Protein AF-A0A917YW49-F1 (afdb_monomer_lite)

Sequence (57 aa):
MAALTVAICEDPWLTASDQVGTDPDWREILIPKGFGIAEYRIDRKNQQVLLTRIVLF

Organism: NCBI:txid2045107

Structure (mmCIF, N/CA/C/O backbone):
data_AF-A0A917YW49-F1
#
_entry.id   AF-A0A917YW49-F1
#
loop_
_atom_site.group_PDB
_atom_site.id
_atom_site.type_symbol
_atom_site.label_atom_id
_atom_site.label_alt_id
_atom_site.label_comp_id
_atom_site.label_asym_id
_atom_site.label_entity_id
_atom_site.label_seq_id
_atom_site.pdbx_PDB_ins_code
_atom_site.Cartn_x
_atom_site.Cartn_y
_atom_site.Cartn_z
_atom_site.occupancy
_atom_site.B_iso_or_equiv
_atom_site.auth_seq_id
_atom_site.auth_comp_id
_atom_site.auth_asym_id
_atom_site.auth_atom_id
_atom_site.pdbx_PDB_model_num
ATOM 1 N N . MET A 1 1 ? -4.874 -13.296 -11.799 1.00 55.25 1 MET A N 1
ATOM 2 C CA . MET A 1 1 ? -4.154 -12.042 -11.491 1.00 55.25 1 MET A CA 1
ATOM 3 C C . MET A 1 1 ? -5.210 -10.968 -11.303 1.00 55.25 1 MET A C 1
ATOM 5 O O . MET A 1 1 ? -5.910 -10.678 -12.265 1.00 55.25 1 MET A O 1
ATOM 9 N N . ALA A 1 2 ? -5.404 -10.472 -10.081 1.00 64.25 2 ALA A N 1
ATOM 10 C CA . ALA A 1 2 ? -6.283 -9.330 -9.843 1.00 64.25 2 ALA A CA 1
ATOM 11 C C . ALA A 1 2 ? -5.581 -8.040 -10.299 1.00 64.25 2 ALA A C 1
ATOM 13 O O . ALA A 1 2 ? -4.348 -7.976 -10.311 1.00 64.25 2 ALA A O 1
ATOM 14 N N . ALA A 1 3 ? -6.349 -7.024 -10.699 1.00 86.81 3 ALA A N 1
ATOM 15 C CA . ALA A 1 3 ? -5.793 -5.686 -10.877 1.00 86.81 3 ALA A CA 1
ATOM 16 C C . ALA A 1 3 ? -5.218 -5.199 -9.536 1.00 86.81 3 ALA A C 1
ATOM 18 O O . ALA A 1 3 ? -5.778 -5.508 -8.486 1.00 86.81 3 ALA A O 1
ATOM 19 N N . LEU A 1 4 ? -4.122 -4.434 -9.562 1.00 89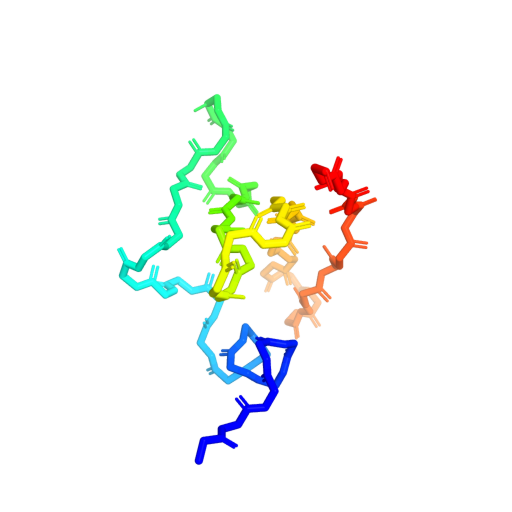.12 4 LEU A N 1
ATOM 20 C CA . LEU A 1 4 ? -3.439 -3.961 -8.349 1.00 89.12 4 LEU A CA 1
ATOM 21 C C . LEU A 1 4 ? -4.398 -3.267 -7.369 1.00 89.12 4 LEU A C 1
ATOM 23 O O . LEU A 1 4 ? -4.325 -3.496 -6.171 1.00 89.12 4 LEU A O 1
ATOM 27 N N . THR A 1 5 ? -5.338 -2.475 -7.883 1.00 89.25 5 THR A N 1
ATOM 28 C CA . THR A 1 5 ? -6.357 -1.799 -7.071 1.00 89.25 5 THR A CA 1
ATOM 29 C C . THR A 1 5 ? -7.263 -2.773 -6.321 1.00 89.25 5 THR A C 1
ATOM 31 O O . THR A 1 5 ? -7.592 -2.519 -5.170 1.00 89.25 5 THR A O 1
ATOM 34 N N . VAL A 1 6 ? -7.630 -3.902 -6.933 1.00 91.44 6 VAL A N 1
ATOM 35 C CA . VAL A 1 6 ? -8.414 -4.953 -6.267 1.00 91.44 6 VAL A CA 1
ATOM 36 C C . VAL A 1 6 ? -7.579 -5.620 -5.179 1.00 91.44 6 VAL A C 1
ATOM 38 O O . VAL A 1 6 ? -8.068 -5.770 -4.068 1.00 91.44 6 VAL A O 1
ATOM 41 N N . ALA A 1 7 ? -6.309 -5.930 -5.461 1.00 93.69 7 ALA A N 1
ATOM 42 C CA . ALA A 1 7 ? -5.411 -6.523 -4.470 1.00 93.69 7 ALA A CA 1
ATOM 43 C C . ALA A 1 7 ? -5.224 -5.619 -3.238 1.00 93.69 7 ALA A C 1
ATOM 45 O O . ALA A 1 7 ? -5.268 -6.110 -2.118 1.00 93.69 7 ALA A O 1
ATOM 46 N N . ILE A 1 8 ? -5.085 -4.301 -3.433 1.00 94.06 8 ILE A N 1
ATOM 47 C CA . ILE A 1 8 ? -4.999 -3.334 -2.326 1.00 94.06 8 ILE A CA 1
ATOM 48 C C . ILE A 1 8 ? -6.311 -3.295 -1.521 1.00 94.06 8 ILE A C 1
ATOM 50 O O . ILE A 1 8 ? -6.281 -3.165 -0.301 1.00 94.06 8 ILE A O 1
ATOM 54 N N . CYS A 1 9 ? -7.470 -3.394 -2.180 1.00 91.81 9 CYS A N 1
ATOM 55 C CA . CYS A 1 9 ? -8.759 -3.430 -1.485 1.00 91.81 9 CYS A CA 1
ATOM 56 C C . CYS A 1 9 ? -8.974 -4.727 -0.686 1.00 91.81 9 CYS A C 1
ATOM 58 O O . CYS A 1 9 ? -9.635 -4.688 0.348 1.00 91.81 9 CYS A O 1
ATOM 60 N N . GLU A 1 10 ? -8.461 -5.861 -1.169 1.00 93.06 10 GLU A N 1
ATOM 61 C CA . GLU A 1 10 ? -8.543 -7.157 -0.481 1.00 93.06 10 GLU A CA 1
ATOM 62 C C . GLU A 1 10 ? -7.591 -7.229 0.722 1.00 93.06 10 GLU A C 1
ATOM 64 O O . GLU A 1 10 ? -7.982 -7.709 1.785 1.00 93.06 10 GLU A O 1
ATOM 69 N N . ASP A 1 11 ? -6.364 -6.723 0.566 1.00 95.12 11 ASP A N 1
ATOM 70 C CA . ASP A 1 11 ? -5.363 -6.608 1.627 1.00 95.12 11 ASP A CA 1
ATOM 71 C C . ASP A 1 11 ? -4.584 -5.286 1.484 1.00 95.12 11 ASP A C 1
ATOM 73 O O . ASP A 1 11 ? -3.690 -5.179 0.645 1.00 95.12 11 ASP A O 1
ATOM 77 N N . PRO A 1 12 ? -4.866 -4.267 2.313 1.00 94.81 12 PRO A N 1
ATOM 78 C CA . PRO A 1 12 ? -4.163 -2.988 2.245 1.00 94.81 12 PRO A CA 1
ATOM 79 C C . PRO A 1 12 ? -2.695 -3.062 2.693 1.00 94.81 12 PRO A C 1
ATOM 81 O O . PRO A 1 12 ? -1.928 -2.134 2.427 1.00 94.81 12 PRO A O 1
ATOM 84 N N . TRP A 1 13 ? -2.287 -4.137 3.374 1.00 95.69 13 TRP A N 1
ATOM 85 C CA . TRP A 1 13 ? -0.940 -4.344 3.913 1.00 95.69 13 TRP A CA 1
ATOM 86 C C . TRP A 1 13 ? -0.128 -5.336 3.075 1.00 95.69 13 TRP A C 1
ATOM 88 O O . TRP A 1 13 ? 0.678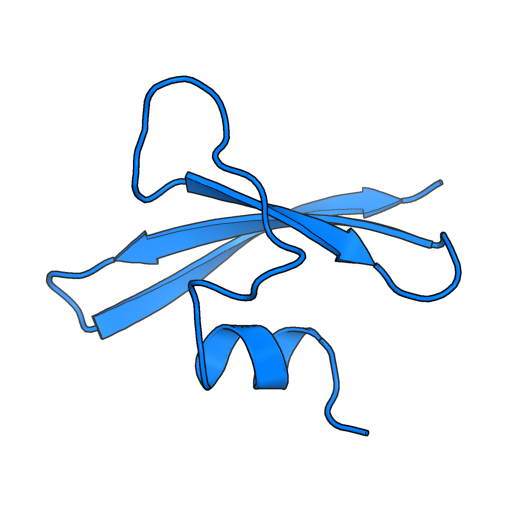 -6.093 3.621 1.00 95.69 13 TRP A O 1
ATOM 98 N N . LEU A 1 14 ? -0.298 -5.300 1.746 1.00 94.94 14 LEU A N 1
ATOM 99 C CA . LEU A 1 14 ? 0.458 -6.130 0.805 1.00 94.94 14 LEU A CA 1
ATOM 100 C C . LEU A 1 14 ? 1.944 -6.173 1.171 1.00 94.94 14 LEU A C 1
ATOM 102 O O . LEU A 1 14 ? 2.557 -5.139 1.430 1.00 94.94 14 LEU A O 1
ATOM 106 N N . THR A 1 15 ? 2.556 -7.355 1.111 1.00 94.06 15 THR A N 1
ATOM 107 C CA . THR A 1 15 ? 3.985 -7.540 1.427 1.00 94.06 15 THR A CA 1
ATOM 108 C C . THR A 1 15 ? 4.910 -6.676 0.566 1.00 94.06 15 THR A C 1
ATOM 110 O O . THR A 1 15 ? 5.993 -6.317 1.004 1.00 94.06 15 THR A O 1
ATOM 113 N N . ALA A 1 16 ? 4.484 -6.346 -0.654 1.00 92.44 16 ALA A N 1
ATOM 114 C CA . ALA A 1 16 ? 5.217 -5.477 -1.571 1.00 92.44 16 ALA A CA 1
ATOM 115 C C . ALA A 1 16 ? 4.905 -3.978 -1.385 1.00 92.44 16 ALA A C 1
ATOM 117 O O . ALA A 1 16 ? 5.363 -3.173 -2.192 1.00 92.44 16 ALA A O 1
ATOM 118 N N . SER A 1 17 ? 4.082 -3.617 -0.394 1.00 95.62 17 SER A N 1
ATOM 119 C CA . SER A 1 17 ? 3.802 -2.226 -0.037 1.00 95.62 17 SER A CA 1
ATOM 120 C C . SER A 1 17 ? 4.717 -1.759 1.089 1.00 95.62 17 SER A C 1
ATOM 122 O O . SER A 1 17 ? 4.850 -2.436 2.113 1.00 95.62 17 SER A O 1
ATOM 124 N N . ASP A 1 18 ? 5.281 -0.571 0.924 1.00 96.75 18 ASP A N 1
ATOM 125 C CA . ASP A 1 18 ? 6.153 0.070 1.899 1.00 96.75 18 ASP A CA 1
ATOM 126 C C . ASP A 1 18 ? 5.419 1.201 2.622 1.00 96.75 18 ASP A C 1
ATOM 128 O O . ASP A 1 18 ? 4.507 1.827 2.080 1.00 96.75 18 ASP A O 1
ATOM 132 N N . GLN A 1 19 ? 5.796 1.455 3.877 1.00 97.06 19 GLN A N 1
ATOM 133 C CA . GLN A 1 19 ? 5.270 2.585 4.643 1.00 97.06 19 GLN A CA 1
ATOM 134 C C . GLN A 1 19 ? 5.907 3.891 4.160 1.00 97.06 19 GLN A C 1
ATOM 136 O O . GLN A 1 19 ? 7.131 4.006 4.092 1.00 97.06 19 GLN A O 1
ATOM 141 N N . VAL A 1 20 ? 5.081 4.909 3.931 1.00 95.62 20 VAL A N 1
ATOM 142 C CA . VAL A 1 20 ? 5.543 6.244 3.547 1.00 95.62 20 VAL A CA 1
ATOM 143 C C . VAL A 1 20 ? 5.784 7.090 4.797 1.00 95.62 20 VAL A C 1
ATOM 145 O O . VAL A 1 20 ? 4.861 7.485 5.515 1.00 95.62 20 VAL A O 1
ATOM 148 N N . GLY A 1 21 ? 7.054 7.401 5.060 1.00 92.81 21 GLY A N 1
ATOM 149 C CA . GLY A 1 21 ? 7.457 8.236 6.192 1.00 92.81 21 GLY A CA 1
ATOM 150 C C . GLY A 1 21 ? 7.083 7.616 7.543 1.00 92.81 21 GLY A C 1
ATOM 151 O O . GLY A 1 21 ? 7.315 6.435 7.786 1.00 92.81 21 GLY A O 1
ATOM 152 N N . THR A 1 22 ? 6.521 8.417 8.452 1.00 95.69 22 THR A N 1
ATOM 153 C CA . THR A 1 22 ? 6.148 7.973 9.811 1.00 95.69 22 THR A CA 1
ATOM 154 C C . THR A 1 22 ? 4.660 7.660 9.973 1.00 95.69 22 THR A C 1
ATOM 156 O O . THR A 1 22 ? 4.237 7.34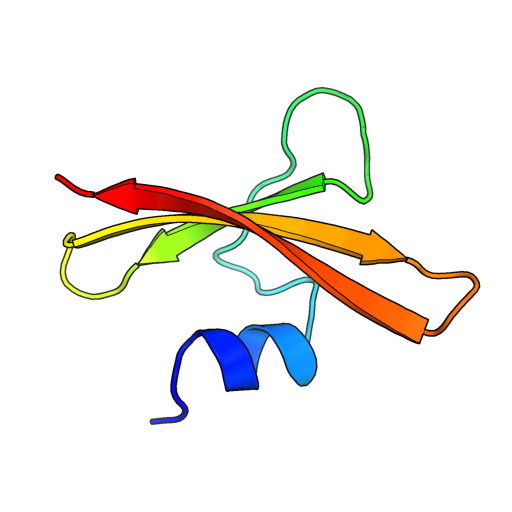6 11.083 1.00 95.69 22 THR A O 1
ATOM 159 N N . ASP A 1 23 ? 3.856 7.789 8.914 1.00 94.88 23 ASP A N 1
ATOM 160 C CA . ASP A 1 23 ? 2.418 7.514 8.961 1.00 94.88 23 ASP A CA 1
ATOM 161 C C . ASP A 1 23 ? 2.180 6.011 8.707 1.00 94.88 23 ASP A C 1
ATOM 163 O O . ASP A 1 23 ? 2.402 5.551 7.587 1.00 94.88 23 ASP A O 1
ATOM 167 N N . PRO A 1 24 ? 1.744 5.223 9.711 1.00 93.81 24 PRO A N 1
ATOM 168 C CA . PRO A 1 24 ? 1.594 3.771 9.572 1.00 93.81 24 PRO A CA 1
ATOM 169 C C . PRO A 1 24 ? 0.485 3.359 8.593 1.00 93.81 24 PRO A C 1
ATOM 171 O O . PRO A 1 24 ? 0.412 2.187 8.207 1.00 93.81 24 PRO A O 1
ATOM 174 N N . ASP A 1 25 ? -0.381 4.303 8.222 1.00 96.88 25 ASP A N 1
ATOM 175 C CA . ASP A 1 25 ? -1.519 4.099 7.334 1.00 96.88 25 ASP A CA 1
ATOM 176 C C . ASP A 1 25 ? -1.275 4.622 5.920 1.00 96.88 25 ASP A C 1
ATOM 178 O O . ASP A 1 25 ? -2.116 4.415 5.045 1.00 96.88 25 ASP A O 1
ATOM 182 N N . TRP A 1 26 ? -0.137 5.268 5.665 1.00 97.62 26 TRP A N 1
ATOM 183 C CA . TRP A 1 26 ? 0.249 5.699 4.328 1.00 97.62 26 TRP A CA 1
ATOM 184 C C . TRP A 1 26 ? 1.223 4.701 3.718 1.00 97.62 26 TRP A C 1
ATOM 186 O O . TRP A 1 26 ? 2.269 4.400 4.296 1.00 97.62 26 TRP A O 1
ATOM 196 N N . ARG A 1 27 ? 0.864 4.179 2.544 1.00 97.88 27 ARG A N 1
ATOM 197 C CA . ARG A 1 27 ? 1.630 3.160 1.838 1.00 97.88 27 ARG A CA 1
ATOM 198 C C . ARG A 1 27 ? 1.903 3.515 0.391 1.00 97.88 27 ARG A C 1
ATOM 200 O O . ARG A 1 27 ? 1.121 4.226 -0.239 1.00 97.88 27 ARG A O 1
ATOM 207 N N . GLU A 1 28 ? 2.988 2.967 -0.130 1.00 97.00 28 GLU A N 1
ATOM 208 C CA . GLU A 1 28 ? 3.328 2.988 -1.546 1.00 97.00 28 GLU A CA 1
ATOM 209 C C . GLU A 1 28 ? 3.609 1.577 -2.055 1.00 97.00 28 GLU A C 1
ATOM 211 O O . GLU A 1 28 ? 4.052 0.708 -1.311 1.00 97.00 28 GLU A O 1
ATOM 216 N N . ILE A 1 29 ? 3.313 1.329 -3.326 1.00 96.19 29 ILE A N 1
ATOM 217 C CA . ILE A 1 29 ? 3.588 0.052 -3.979 1.00 96.19 29 ILE A CA 1
ATOM 218 C C . ILE A 1 29 ? 3.968 0.275 -5.439 1.00 96.19 29 ILE A C 1
ATOM 220 O O . ILE A 1 29 ? 3.383 1.106 -6.142 1.00 96.19 29 ILE A O 1
ATOM 224 N N . LEU A 1 30 ? 4.943 -0.498 -5.913 1.00 95.25 30 LEU A N 1
ATOM 225 C CA . LEU A 1 30 ? 5.327 -0.497 -7.319 1.00 95.25 30 LEU A CA 1
ATOM 226 C C . LEU A 1 30 ? 4.197 -1.053 -8.186 1.00 95.25 30 LEU A C 1
ATOM 228 O O . LEU A 1 30 ? 3.685 -2.152 -7.959 1.00 95.25 30 LEU A O 1
ATOM 232 N N . ILE A 1 31 ? 3.853 -0.315 -9.239 1.00 92.44 31 ILE A N 1
ATOM 233 C CA . ILE A 1 31 ? 2.928 -0.797 -10.256 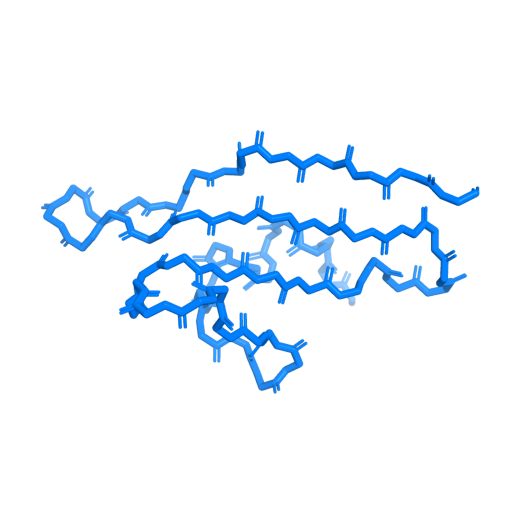1.00 92.44 31 ILE A CA 1
ATOM 234 C C . ILE A 1 31 ? 3.648 -1.898 -11.050 1.00 92.44 31 ILE A C 1
ATOM 236 O O . ILE A 1 31 ? 4.730 -1.650 -11.600 1.00 92.44 31 ILE A O 1
ATOM 240 N N . PRO A 1 32 ? 3.077 -3.119 -11.135 1.00 88.56 32 PRO A N 1
ATOM 241 C CA . PRO A 1 32 ? 3.706 -4.238 -11.822 1.00 88.56 32 PRO A CA 1
ATOM 242 C C . PRO A 1 32 ? 4.171 -3.880 -13.233 1.00 88.56 32 PRO A C 1
ATOM 244 O O . PRO A 1 32 ? 3.510 -3.118 -13.932 1.00 88.56 32 PRO A O 1
ATOM 247 N N . LYS A 1 33 ? 5.277 -4.499 -13.667 1.00 84.50 33 LYS A N 1
ATOM 248 C CA . LYS A 1 33 ? 5.972 -4.218 -14.941 1.00 84.50 33 LYS A CA 1
ATOM 249 C C . LYS A 1 33 ? 6.653 -2.841 -15.009 1.00 84.50 33 LYS A C 1
ATOM 251 O O . LYS A 1 33 ? 7.048 -2.427 -16.091 1.00 84.50 33 LYS A O 1
ATOM 256 N N . GLY A 1 34 ? 6.840 -2.178 -13.866 1.00 76.44 34 GLY A N 1
ATOM 257 C CA . GLY A 1 34 ? 7.639 -0.955 -13.772 1.00 76.44 34 GLY A CA 1
ATOM 258 C C . GLY A 1 34 ? 6.941 0.277 -14.338 1.00 76.44 34 GLY A C 1
ATOM 259 O O . GLY A 1 34 ? 7.610 1.175 -14.825 1.00 76.44 34 GLY A O 1
ATOM 260 N N . PHE A 1 35 ? 5.607 0.323 -14.295 1.00 86.31 35 PHE A N 1
ATOM 261 C CA . PHE A 1 35 ? 4.842 1.444 -14.852 1.00 86.31 35 PHE A CA 1
ATOM 262 C C . PHE A 1 35 ? 4.778 2.675 -13.942 1.00 86.31 35 PHE A C 1
ATOM 264 O O . PHE A 1 35 ? 4.257 3.706 -14.362 1.00 86.31 35 PHE A O 1
ATOM 271 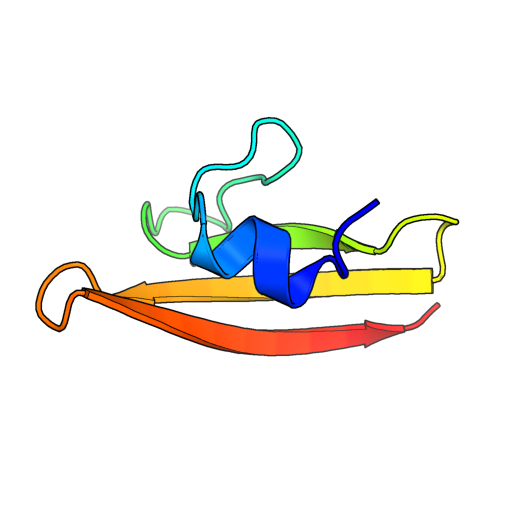N N . GLY A 1 36 ? 5.250 2.571 -12.699 1.00 93.31 36 GLY A N 1
ATOM 272 C CA . GLY A 1 36 ? 5.169 3.664 -11.741 1.00 93.31 36 GLY A CA 1
ATOM 273 C C . GLY A 1 36 ? 5.027 3.214 -10.292 1.00 93.31 36 GLY A C 1
ATOM 274 O O . GLY A 1 36 ? 5.259 2.051 -9.957 1.00 93.31 36 GLY A O 1
ATOM 275 N N . ILE A 1 37 ? 4.588 4.149 -9.454 1.00 95.19 37 ILE A N 1
ATOM 276 C CA . ILE A 1 37 ? 4.289 3.976 -8.029 1.00 95.19 37 ILE A CA 1
ATOM 277 C C . ILE A 1 37 ? 2.832 4.374 -7.785 1.00 95.19 37 ILE A C 1
ATOM 279 O O . ILE A 1 37 ? 2.367 5.403 -8.285 1.00 95.19 37 ILE A O 1
ATOM 283 N N . ALA A 1 38 ? 2.119 3.563 -7.008 1.00 95.62 38 ALA A N 1
ATOM 284 C CA . ALA A 1 38 ? 0.814 3.896 -6.460 1.00 95.62 38 ALA A CA 1
ATOM 285 C C . ALA A 1 38 ? 0.953 4.172 -4.960 1.00 95.62 38 ALA A C 1
ATOM 287 O O . ALA A 1 38 ? 1.386 3.300 -4.212 1.00 95.62 38 ALA A O 1
ATOM 288 N N . GLU A 1 39 ? 0.558 5.364 -4.526 1.00 96.81 39 GLU A N 1
ATOM 289 C CA . GLU A 1 39 ? 0.429 5.717 -3.116 1.00 96.81 39 GLU A CA 1
ATOM 290 C C . GLU A 1 39 ? -1.038 5.640 -2.694 1.00 96.81 39 GLU A C 1
ATOM 292 O O . GLU A 1 39 ? -1.943 6.067 -3.424 1.00 96.81 39 GLU A O 1
ATOM 297 N N . TYR A 1 40 ? -1.282 5.119 -1.498 1.00 97.19 40 TYR A N 1
ATOM 298 C CA . TYR A 1 40 ? -2.613 5.016 -0.924 1.00 97.19 40 TYR A CA 1
ATOM 299 C C . TYR A 1 40 ? -2.594 5.170 0.598 1.00 97.19 40 TYR A C 1
ATOM 301 O O . TYR A 1 40 ? -1.566 5.012 1.257 1.00 97.19 40 TYR A O 1
ATOM 309 N N . ARG A 1 41 ? -3.756 5.496 1.165 1.00 97.12 41 ARG A N 1
ATOM 310 C CA . ARG A 1 41 ? -3.984 5.594 2.608 1.00 97.12 41 ARG A CA 1
ATOM 311 C C . ARG A 1 41 ? -5.042 4.612 3.077 1.00 97.12 41 ARG A C 1
ATOM 313 O O . ARG A 1 41 ? -6.043 4.398 2.396 1.00 97.12 41 ARG A O 1
ATOM 320 N N . ILE A 1 42 ? -4.831 4.068 4.266 1.00 97.44 42 ILE A N 1
ATOM 321 C CA . ILE A 1 42 ? -5.737 3.140 4.931 1.00 97.44 42 ILE A CA 1
ATOM 322 C C . ILE A 1 42 ? -6.555 3.919 5.962 1.00 97.44 42 ILE A C 1
ATOM 324 O O . ILE A 1 42 ? -6.049 4.320 7.007 1.00 97.44 42 ILE A O 1
ATOM 328 N N . ASP A 1 43 ? -7.841 4.122 5.696 1.00 95.88 43 ASP A N 1
ATOM 329 C CA . ASP A 1 43 ? -8.770 4.659 6.685 1.00 95.88 43 ASP A CA 1
ATOM 330 C C . ASP A 1 43 ? -9.376 3.507 7.490 1.00 95.88 43 ASP A C 1
ATOM 332 O O . ASP A 1 43 ? -10.403 2.921 7.133 1.00 95.88 43 ASP A O 1
ATOM 336 N N . ARG A 1 44 ? -8.732 3.186 8.615 1.00 93.88 44 ARG A N 1
ATOM 337 C CA . ARG A 1 44 ? -9.186 2.120 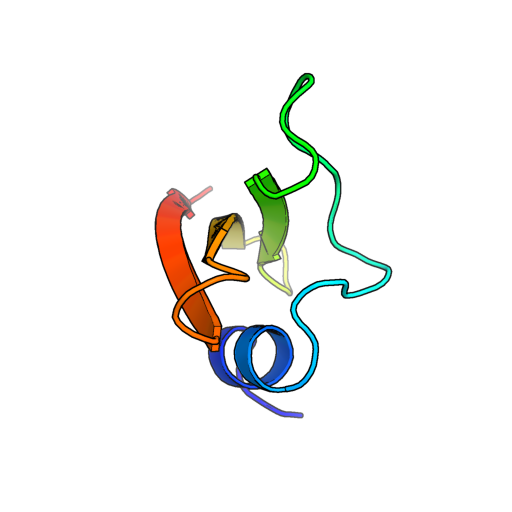9.520 1.00 93.88 44 ARG A CA 1
ATOM 338 C C . ARG A 1 44 ? -10.547 2.411 10.148 1.00 93.88 44 ARG A C 1
ATOM 340 O O . ARG A 1 44 ? -11.260 1.474 10.495 1.00 93.88 44 ARG A O 1
ATOM 347 N N . LYS A 1 45 ? -10.905 3.689 10.318 1.00 95.44 45 LYS A N 1
ATOM 348 C CA . LYS A 1 45 ? -12.158 4.096 10.964 1.00 95.44 45 LYS A CA 1
ATOM 349 C C . LYS A 1 45 ? -13.345 3.811 10.054 1.00 95.44 45 LYS A C 1
ATOM 351 O O . LYS A 1 45 ? -14.361 3.311 10.525 1.00 95.44 45 LYS A O 1
ATOM 356 N N . ASN A 1 46 ? -13.206 4.131 8.771 1.00 95.88 46 ASN A N 1
ATOM 357 C CA . ASN A 1 46 ? -14.264 3.937 7.783 1.00 95.88 46 ASN A CA 1
ATOM 358 C C . ASN A 1 46 ? -14.132 2.620 7.002 1.00 95.88 46 ASN A C 1
ATOM 360 O O . ASN A 1 46 ? -14.979 2.343 6.157 1.00 95.88 46 ASN A O 1
ATOM 364 N N . GLN A 1 47 ? -13.102 1.815 7.293 1.00 91.56 47 GLN A N 1
ATOM 365 C CA . GLN A 1 47 ? -12.770 0.568 6.594 1.00 91.56 47 GLN A CA 1
ATOM 366 C C . GLN A 1 47 ? -12.585 0.782 5.084 1.00 91.56 47 GLN A C 1
ATOM 368 O O . GLN A 1 47 ? -13.145 0.060 4.262 1.00 91.56 47 GLN A O 1
ATOM 373 N N . GLN A 1 48 ? -11.819 1.812 4.721 1.00 94.62 48 GLN A N 1
ATOM 374 C CA . GLN A 1 48 ? -11.610 2.226 3.333 1.00 94.62 48 GLN A CA 1
ATOM 375 C C . GLN A 1 48 ? -10.127 2.302 2.983 1.00 94.62 48 GLN A C 1
ATOM 377 O O . GLN A 1 48 ? -9.279 2.585 3.827 1.00 94.62 48 GLN A O 1
ATOM 382 N N . VAL A 1 49 ? -9.836 2.111 1.699 1.00 95.94 49 VAL A N 1
ATOM 383 C CA . VAL A 1 49 ? -8.537 2.411 1.097 1.00 95.94 49 VAL A CA 1
ATOM 384 C C . VAL A 1 49 ? -8.729 3.574 0.133 1.00 95.94 49 VAL A C 1
ATOM 386 O O . VAL A 1 49 ? -9.569 3.513 -0.764 1.00 95.94 49 VAL A O 1
ATOM 389 N N . LEU A 1 50 ? -7.942 4.631 0.307 1.00 95.38 50 LEU A N 1
ATOM 390 C CA . LEU A 1 50 ? -7.947 5.803 -0.557 1.00 95.38 50 LEU A CA 1
ATOM 391 C C . LEU A 1 50 ? -6.690 5.805 -1.416 1.00 95.38 50 LEU A C 1
ATOM 393 O O . LEU A 1 50 ? -5.593 6.000 -0.901 1.00 95.38 50 LEU A O 1
ATOM 397 N N . LEU A 1 51 ? -6.842 5.632 -2.725 1.00 95.00 51 LEU A N 1
ATOM 398 C CA . LEU A 1 51 ? -5.747 5.854 -3.665 1.00 95.00 51 LEU A CA 1
ATOM 399 C C . LEU A 1 51 ? -5.473 7.361 -3.750 1.00 95.00 51 LEU A C 1
ATOM 401 O O . LEU A 1 51 ? -6.339 8.121 -4.181 1.00 95.00 51 LEU A O 1
ATOM 405 N N . THR A 1 52 ? -4.295 7.800 -3.312 1.00 93.94 52 THR A N 1
ATOM 406 C CA . THR A 1 52 ? -3.968 9.229 -3.197 1.00 93.94 52 THR A CA 1
ATOM 407 C C . THR A 1 52 ? -3.207 9.733 -4.410 1.00 93.94 52 THR A C 1
ATOM 409 O O . THR A 1 52 ? -3.478 10.834 -4.892 1.00 93.94 52 THR A O 1
ATOM 412 N N . ARG A 1 53 ? -2.256 8.943 -4.918 1.00 93.62 53 ARG A N 1
ATOM 413 C CA . ARG A 1 53 ? -1.380 9.367 -6.010 1.00 93.62 53 ARG A CA 1
ATOM 414 C C . ARG A 1 53 ? -0.946 8.198 -6.881 1.00 93.62 53 ARG A C 1
ATOM 416 O O . ARG A 1 53 ? -0.662 7.112 -6.391 1.00 93.62 53 ARG A O 1
ATOM 423 N N . ILE A 1 54 ? -0.838 8.463 -8.180 1.00 93.38 54 ILE A N 1
ATOM 424 C CA . ILE A 1 54 ? -0.148 7.602 -9.139 1.00 93.38 54 ILE A CA 1
ATOM 425 C C . ILE A 1 54 ? 0.964 8.430 -9.780 1.00 93.38 54 ILE A C 1
ATOM 427 O O . ILE A 1 54 ? 0.700 9.504 -10.324 1.00 93.38 54 ILE A O 1
ATOM 431 N N . VAL A 1 55 ? 2.196 7.936 -9.715 1.00 93.69 55 VAL A N 1
ATOM 432 C CA . VAL A 1 55 ? 3.357 8.521 -10.395 1.00 93.69 55 VAL A CA 1
ATOM 433 C C . VAL A 1 55 ? 3.812 7.535 -11.455 1.00 93.69 55 VAL A C 1
ATOM 435 O O . VAL A 1 55 ? 4.197 6.424 -11.112 1.00 93.69 55 VAL A O 1
ATOM 438 N N . LEU A 1 56 ? 3.736 7.919 -12.728 1.00 93.19 56 LEU A N 1
ATOM 439 C CA . LEU A 1 56 ? 4.143 7.072 -13.851 1.00 93.19 56 LEU A CA 1
ATOM 440 C C . LEU A 1 56 ? 5.613 7.316 -14.218 1.00 93.19 56 LEU A C 1
ATOM 442 O O . LEU A 1 56 ? 6.120 8.420 -14.000 1.00 93.19 56 LEU A O 1
ATOM 446 N N . PHE A 1 57 ? 6.260 6.289 -14.771 1.00 87.12 57 PHE A N 1
ATOM 447 C CA . PHE A 1 57 ? 7.623 6.347 -15.311 1.00 87.12 57 PHE A CA 1
ATOM 448 C C . PHE A 1 57 ? 7.632 6.423 -16.839 1.00 87.12 57 PHE A C 1
ATOM 450 O O . PHE A 1 57 ? 6.703 5.861 -17.465 1.00 87.12 57 PHE A O 1
#

Foldseek 3Di:
DDQPVVVCLVPVPPPQWDADDPDNQWIKHQHPPRQFIWIWGQDPPVRDIGGDDTDGD

pLDDT: mean 92.43, std 7.31, range [55.25, 97.88]

Radius of gyration: 10.8 Å; chains: 1; bounding box: 22×21×26 Å

Secondary structure (DSSP, 8-state):
---HHHHHHH-TT-TTEEE-TT-TTEEEEEETTTTEEEEEEEETTTTEEEEEEEEE-